Protein AF-B4NUX0-F1 (afdb_monomer_lite)

Sequence (87 aa):
MTTDQMKRRKKTRRTHVVETVKVRVIANLDQVGLVLTSRNRPIAEMNVKKFVSSLIIKSSYTEVNIGLKDIQVLDLNPHTIHKNVSY

R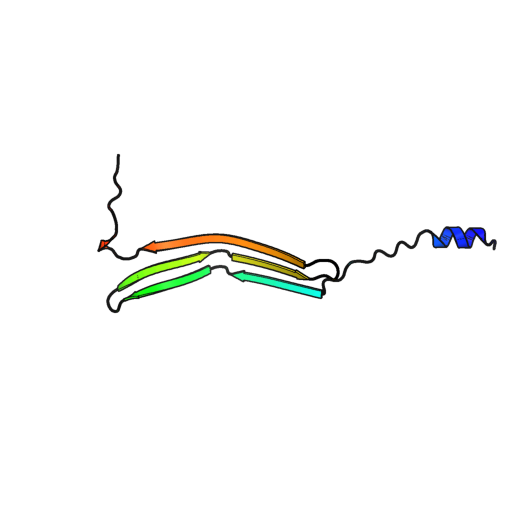adius of gyration: 28.95 Å; chains: 1; bounding box: 49×37×88 Å

Structure (mmCIF, N/CA/C/O backbone):
data_AF-B4NUX0-F1
#
_entry.id   AF-B4NUX0-F1
#
loop_
_atom_site.group_PDB
_atom_site.id
_atom_site.type_symbol
_atom_site.label_atom_id
_atom_site.label_alt_id
_atom_site.label_comp_id
_atom_site.label_asym_id
_atom_site.label_entity_id
_atom_site.label_seq_id
_atom_site.pdbx_PDB_ins_code
_atom_site.Cartn_x
_atom_site.Cartn_y
_atom_site.Cartn_z
_atom_site.occupancy
_atom_site.B_iso_or_equiv
_atom_site.auth_seq_id
_atom_site.auth_comp_id
_atom_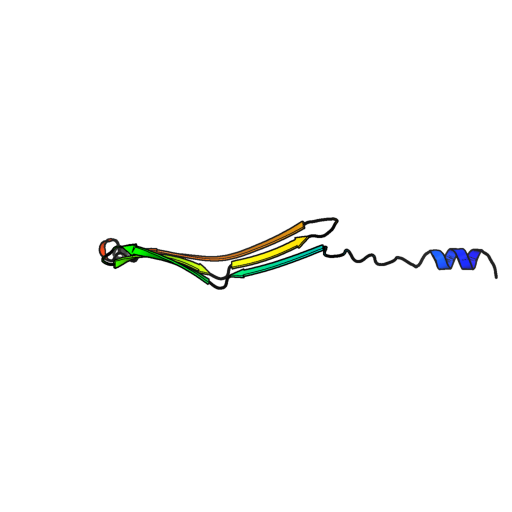site.auth_asym_id
_atom_site.auth_atom_id
_atom_site.pdbx_PDB_model_num
ATOM 1 N N . MET A 1 1 ? 26.858 4.444 -61.909 1.00 48.56 1 MET A N 1
ATOM 2 C CA . MET A 1 1 ? 26.204 5.132 -60.769 1.00 48.56 1 MET A CA 1
ATOM 3 C C . MET A 1 1 ? 27.294 5.730 -59.889 1.00 48.56 1 MET A C 1
ATOM 5 O O . MET A 1 1 ? 28.198 5.000 -59.512 1.00 48.56 1 MET A O 1
ATOM 9 N N . THR A 1 2 ? 27.279 7.043 -59.647 1.00 55.56 2 THR A N 1
ATOM 10 C CA . THR A 1 2 ? 28.374 7.777 -58.986 1.00 55.56 2 THR A CA 1
ATOM 11 C C . THR A 1 2 ? 28.333 7.667 -57.457 1.00 55.56 2 THR A C 1
ATOM 13 O O . THR A 1 2 ? 27.272 7.584 -56.835 1.00 55.56 2 THR A O 1
ATOM 16 N N . THR A 1 3 ? 29.516 7.674 -56.845 1.00 62.31 3 THR A N 1
ATOM 17 C CA . THR A 1 3 ? 29.799 7.495 -55.408 1.00 62.31 3 THR A CA 1
ATOM 18 C C . THR A 1 3 ? 29.094 8.499 -54.483 1.00 62.31 3 THR A C 1
ATOM 20 O O . THR A 1 3 ? 28.815 8.178 -53.325 1.00 62.31 3 THR A O 1
ATOM 23 N N . ASP A 1 4 ? 28.708 9.675 -54.984 1.00 59.81 4 ASP A N 1
ATOM 24 C CA . ASP A 1 4 ? 27.962 10.680 -54.212 1.00 59.81 4 ASP A CA 1
ATOM 25 C C . ASP A 1 4 ? 26.507 10.289 -53.911 1.00 59.81 4 ASP A C 1
ATOM 27 O O . ASP A 1 4 ? 25.970 10.631 -52.851 1.00 59.81 4 ASP A O 1
ATOM 31 N N . GLN A 1 5 ? 25.877 9.494 -54.783 1.00 57.12 5 GLN A N 1
ATOM 32 C CA . GLN A 1 5 ? 24.527 8.963 -54.552 1.00 57.12 5 GLN A CA 1
ATOM 33 C C . GLN A 1 5 ? 24.523 7.939 -53.399 1.00 57.12 5 GLN A C 1
ATOM 35 O O . GLN A 1 5 ? 23.571 7.875 -52.618 1.00 57.12 5 GLN A O 1
ATOM 40 N N . MET A 1 6 ? 25.621 7.189 -53.218 1.00 56.84 6 MET A N 1
ATOM 41 C CA . MET A 1 6 ? 25.803 6.274 -52.081 1.00 56.84 6 MET A CA 1
ATOM 42 C C . MET A 1 6 ? 26.027 7.019 -50.756 1.00 56.84 6 MET A C 1
ATOM 44 O O . MET A 1 6 ? 25.480 6.611 -49.728 1.00 56.84 6 MET A O 1
ATOM 48 N N . LYS A 1 7 ? 26.769 8.138 -50.762 1.00 54.22 7 LYS A N 1
ATOM 49 C CA . LYS A 1 7 ? 26.988 8.961 -49.555 1.00 54.22 7 LYS A CA 1
ATOM 50 C C . LYS A 1 7 ? 25.705 9.633 -49.061 1.00 54.22 7 LYS A C 1
ATOM 52 O O . LYS A 1 7 ? 25.466 9.651 -47.853 1.00 54.22 7 LYS A O 1
ATOM 57 N N . ARG A 1 8 ? 24.842 10.122 -49.963 1.00 52.69 8 ARG A N 1
ATOM 58 C CA . ARG A 1 8 ? 23.548 10.728 -49.582 1.00 52.69 8 ARG A CA 1
ATOM 59 C C . ARG A 1 8 ? 22.562 9.714 -48.997 1.00 52.69 8 ARG A C 1
ATOM 61 O O . ARG A 1 8 ? 21.876 10.035 -48.031 1.00 52.69 8 ARG A O 1
ATOM 68 N N . ARG A 1 9 ? 22.548 8.472 -49.493 1.00 52.44 9 ARG A N 1
ATOM 69 C CA . ARG A 1 9 ? 21.678 7.397 -48.970 1.00 52.44 9 ARG A CA 1
ATOM 70 C C . ARG A 1 9 ? 22.078 6.886 -47.581 1.00 52.44 9 ARG A C 1
ATOM 72 O O . ARG A 1 9 ? 21.249 6.310 -46.883 1.00 52.44 9 ARG A O 1
ATOM 79 N N . LYS A 1 10 ? 23.328 7.106 -47.158 1.00 51.03 10 LYS A N 1
ATOM 80 C CA . LYS A 1 10 ? 23.832 6.675 -45.842 1.00 51.03 10 LYS A CA 1
ATOM 81 C C . LYS A 1 10 ? 23.436 7.620 -44.698 1.00 51.03 10 LYS A C 1
ATOM 83 O O . LYS A 1 10 ? 23.546 7.238 -43.539 1.00 51.03 10 LYS A O 1
ATOM 88 N N . LYS A 1 11 ? 22.958 8.834 -45.005 1.00 53.59 11 LYS A N 1
ATOM 89 C CA . LYS A 1 11 ? 22.683 9.892 -44.013 1.00 53.59 11 LYS A CA 1
ATOM 90 C C . LYS A 1 11 ? 21.277 9.836 -43.387 1.00 53.59 11 LYS A C 1
ATOM 92 O O . LYS A 1 11 ? 20.989 10.621 -42.493 1.00 53.59 11 LYS A O 1
ATOM 97 N N . THR A 1 12 ? 20.407 8.918 -43.815 1.00 56.56 12 THR A N 1
ATOM 98 C CA . THR A 1 12 ? 18.972 8.924 -43.450 1.00 56.56 12 THR A CA 1
ATOM 99 C C . THR A 1 12 ? 18.440 7.627 -42.846 1.00 56.56 12 THR A C 1
ATOM 101 O O . THR A 1 12 ? 17.232 7.466 -42.710 1.00 56.56 12 THR A O 1
ATOM 104 N N . ARG A 1 13 ? 19.304 6.720 -42.386 1.00 60.16 13 ARG A N 1
ATOM 105 C CA . ARG A 1 13 ? 18.878 5.653 -41.466 1.00 60.16 13 ARG A CA 1
ATOM 106 C C . ARG A 1 13 ? 19.288 6.013 -40.045 1.00 60.16 13 ARG A C 1
ATOM 108 O O . ARG A 1 13 ? 20.187 5.406 -39.478 1.00 60.16 13 ARG A O 1
ATOM 115 N N . ARG A 1 14 ? 18.623 7.018 -39.464 1.00 63.28 14 ARG A N 1
ATOM 116 C CA . ARG A 1 14 ? 18.525 7.100 -38.001 1.00 63.28 14 ARG A CA 1
ATOM 117 C C . ARG A 1 14 ? 17.674 5.908 -37.582 1.00 63.28 14 ARG A C 1
ATOM 119 O O . ARG A 1 14 ? 16.453 5.956 -37.661 1.00 63.28 14 ARG A O 1
ATOM 126 N N . THR A 1 15 ? 18.324 4.803 -37.242 1.00 64.19 15 THR A N 1
ATOM 127 C CA . THR A 1 15 ? 17.673 3.702 -36.539 1.00 64.19 15 THR A CA 1
ATOM 128 C C . THR A 1 15 ? 17.079 4.283 -35.264 1.00 64.19 15 THR A C 1
ATOM 130 O O . THR A 1 15 ? 17.819 4.712 -34.381 1.00 64.19 15 THR A O 1
ATOM 133 N N . HIS A 1 16 ? 15.750 4.361 -35.197 1.00 65.62 16 HIS A N 1
ATOM 134 C CA . HIS A 1 16 ? 15.043 4.623 -33.952 1.00 65.62 16 HIS A CA 1
ATOM 135 C C . HIS A 1 16 ? 15.337 3.445 -33.023 1.00 65.62 16 HIS A C 1
ATOM 137 O O . HIS A 1 16 ? 14.713 2.392 -33.124 1.00 65.62 16 HIS A O 1
ATOM 143 N N . VAL A 1 17 ? 16.351 3.591 -32.172 1.00 72.25 17 VAL A N 1
ATOM 144 C CA . VAL A 1 17 ? 16.602 2.631 -31.101 1.00 72.25 17 VAL A CA 1
ATOM 145 C C . VAL A 1 17 ? 15.565 2.930 -30.031 1.00 72.25 17 VAL A C 1
ATOM 147 O O . VAL A 1 17 ? 15.672 3.917 -29.30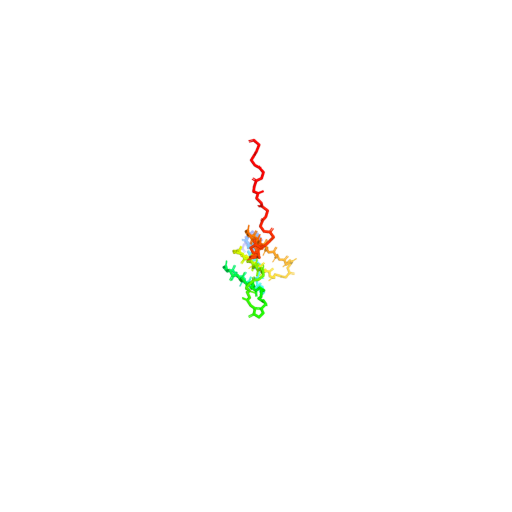8 1.00 72.25 17 VAL A O 1
ATOM 150 N N . VAL A 1 18 ? 14.513 2.116 -29.991 1.00 76.69 18 VAL A N 1
ATOM 151 C CA . VAL A 1 18 ? 13.561 2.136 -28.883 1.00 76.69 18 VAL A CA 1
ATOM 152 C C . VAL A 1 18 ? 14.234 1.440 -27.711 1.00 76.69 18 VAL A C 1
ATOM 154 O O . VAL A 1 18 ? 14.735 0.325 -27.844 1.00 76.69 18 VAL A O 1
ATOM 157 N N . GLU A 1 19 ? 14.283 2.113 -26.570 1.00 82.69 19 GLU A N 1
ATOM 158 C CA . GLU A 1 19 ? 14.854 1.528 -25.369 1.00 82.69 19 GLU A CA 1
ATOM 159 C C . GLU A 1 19 ? 13.949 0.413 -24.827 1.00 82.69 19 GLU A C 1
ATOM 161 O O . GLU A 1 19 ? 12.766 0.630 -24.552 1.00 82.69 19 GLU A O 1
ATOM 166 N N . THR A 1 20 ? 14.516 -0.781 -24.655 1.00 91.31 20 THR A N 1
ATOM 167 C CA . THR A 1 20 ? 13.796 -1.954 -24.150 1.00 91.31 20 THR A CA 1
ATOM 168 C C . THR A 1 20 ? 13.536 -1.839 -22.649 1.00 91.31 20 THR A C 1
ATOM 170 O O . THR A 1 20 ? 14.455 -1.620 -21.856 1.00 91.31 20 THR A O 1
ATOM 173 N N . VAL A 1 21 ? 12.286 -2.071 -22.243 1.00 94.62 21 VAL A N 1
ATOM 174 C CA . VAL A 1 21 ? 11.937 -2.320 -20.840 1.00 94.62 21 VAL A CA 1
ATOM 175 C C . VAL A 1 21 ? 12.389 -3.726 -20.470 1.00 94.62 21 VAL A C 1
ATOM 177 O O . VAL A 1 21 ? 11.913 -4.701 -21.045 1.00 94.62 21 VAL A O 1
ATOM 180 N N . LYS A 1 22 ? 13.312 -3.828 -19.513 1.00 95.62 22 LYS A N 1
ATOM 181 C CA . LYS A 1 22 ? 13.799 -5.115 -19.002 1.00 95.62 22 LYS A CA 1
ATOM 182 C C . LYS A 1 22 ? 12.811 -5.725 -18.020 1.00 95.62 22 LYS A C 1
ATOM 184 O O . LYS A 1 22 ? 12.563 -6.922 -18.0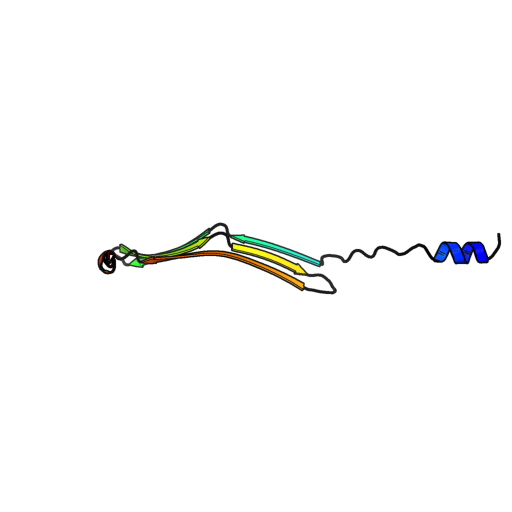63 1.00 95.62 22 LYS A O 1
ATOM 189 N N . VAL A 1 23 ? 12.256 -4.893 -17.138 1.00 96.81 23 VAL A N 1
ATOM 190 C CA . VAL A 1 23 ? 11.290 -5.313 -16.120 1.00 96.81 23 VAL A CA 1
ATOM 191 C C . VAL A 1 23 ? 10.215 -4.246 -15.978 1.00 96.81 23 VAL A C 1
ATOM 193 O O . VAL A 1 23 ? 10.520 -3.054 -15.917 1.00 96.81 23 VAL A O 1
ATOM 196 N N . ARG A 1 24 ? 8.959 -4.689 -15.893 1.00 96.31 24 ARG A N 1
ATOM 197 C CA . ARG A 1 24 ? 7.815 -3.863 -15.512 1.00 96.31 24 ARG A CA 1
ATOM 198 C C . ARG A 1 24 ? 7.035 -4.578 -14.420 1.00 96.31 24 ARG A C 1
ATOM 200 O O . ARG A 1 24 ? 6.570 -5.692 -14.641 1.00 96.31 24 ARG A O 1
ATOM 207 N N . VAL A 1 25 ? 6.869 -3.922 -13.278 1.00 97.50 25 VAL A N 1
ATOM 208 C CA . VAL A 1 25 ? 6.033 -4.402 -12.171 1.00 97.50 25 VAL A CA 1
ATOM 209 C C . VAL A 1 25 ? 4.950 -3.371 -11.899 1.00 97.50 25 VAL A C 1
ATOM 211 O O . VAL A 1 25 ? 5.213 -2.169 -11.910 1.00 97.50 25 VAL A O 1
ATOM 214 N N . ILE A 1 26 ? 3.728 -3.847 -11.675 1.00 96.56 26 ILE A N 1
ATOM 215 C CA . ILE A 1 26 ? 2.597 -3.043 -11.215 1.00 96.56 26 ILE A CA 1
ATOM 216 C C . ILE A 1 26 ? 2.037 -3.746 -9.985 1.00 96.56 26 ILE A C 1
ATOM 218 O O . ILE A 1 26 ? 1.723 -4.933 -10.046 1.00 96.56 26 ILE A O 1
ATOM 222 N N . ALA A 1 27 ? 1.924 -3.011 -8.886 1.00 94.75 27 ALA A N 1
ATOM 223 C CA . ALA A 1 27 ? 1.364 -3.491 -7.635 1.00 94.75 27 ALA A CA 1
ATOM 224 C C . ALA A 1 27 ? 0.315 -2.486 -7.162 1.00 94.75 27 ALA A C 1
ATOM 226 O O . ALA A 1 27 ? 0.642 -1.399 -6.692 1.00 94.75 27 ALA A O 1
ATOM 227 N N . ASN A 1 28 ? -0.953 -2.856 -7.312 1.00 94.62 28 ASN A N 1
ATOM 228 C CA . ASN A 1 28 ? -2.079 -2.053 -6.861 1.00 94.62 28 ASN A CA 1
ATOM 229 C C . ASN A 1 28 ? -2.768 -2.783 -5.715 1.00 94.62 28 ASN A C 1
ATOM 231 O O . ASN A 1 28 ? -3.084 -3.966 -5.827 1.00 94.62 28 ASN A O 1
ATOM 235 N N . LEU A 1 29 ? -3.004 -2.062 -4.629 1.00 93.69 29 LEU A N 1
ATOM 236 C CA . LEU A 1 29 ? -3.706 -2.534 -3.453 1.00 93.69 29 LEU A CA 1
ATOM 237 C C . LEU A 1 29 ? -4.922 -1.639 -3.233 1.00 93.69 29 LEU A C 1
ATOM 239 O O . LEU A 1 29 ? -4.806 -0.466 -2.870 1.00 93.69 29 LEU A O 1
ATOM 243 N N . ASP A 1 30 ? -6.102 -2.202 -3.482 1.00 93.69 30 ASP A N 1
ATOM 244 C CA . ASP A 1 30 ? -7.356 -1.465 -3.358 1.00 93.69 30 ASP A CA 1
ATOM 245 C C . ASP A 1 30 ? -7.647 -1.082 -1.911 1.00 93.69 30 ASP A C 1
ATOM 247 O O . ASP A 1 30 ? -7.905 0.089 -1.626 1.00 93.69 30 ASP A O 1
ATOM 251 N N . GLN A 1 31 ? -7.572 -2.052 -1.003 1.00 93.75 31 GLN A N 1
ATOM 252 C CA . GLN A 1 31 ? -7.672 -1.825 0.428 1.00 93.75 31 GLN A CA 1
ATOM 253 C C . GLN A 1 31 ? -6.999 -2.966 1.189 1.00 93.75 31 GLN A C 1
ATOM 255 O O . GLN A 1 31 ? -7.161 -4.134 0.841 1.00 93.75 31 GLN A O 1
ATOM 260 N N . VAL A 1 32 ? -6.283 -2.622 2.254 1.00 94.69 32 VAL A N 1
ATOM 261 C CA . VAL A 1 32 ? -5.896 -3.560 3.310 1.00 94.69 32 VAL A CA 1
ATOM 262 C C . VAL A 1 32 ? -6.266 -2.953 4.652 1.00 94.69 32 VAL A C 1
ATOM 264 O O . VAL A 1 32 ? -6.125 -1.746 4.852 1.00 94.69 32 VAL A O 1
ATOM 267 N N . GLY A 1 33 ? -6.766 -3.792 5.549 1.00 94.56 33 GLY A N 1
ATOM 268 C CA . GLY A 1 33 ? -7.170 -3.397 6.887 1.00 94.56 33 GLY A CA 1
ATOM 269 C C . GLY A 1 33 ? -6.512 -4.276 7.938 1.00 94.56 33 GLY A C 1
ATOM 270 O O . GLY A 1 33 ? -6.263 -5.460 7.706 1.00 94.56 33 GLY A O 1
ATOM 271 N N . LEU A 1 34 ? -6.252 -3.691 9.097 1.00 95.50 34 LEU A N 1
ATOM 272 C CA . LEU A 1 34 ? -5.863 -4.380 10.313 1.00 95.50 34 LEU A CA 1
ATOM 273 C C . LEU A 1 34 ? -6.829 -3.972 11.418 1.00 95.50 34 LEU A C 1
ATOM 275 O O . LEU A 1 34 ? -7.052 -2.787 11.649 1.00 95.50 34 LEU A O 1
ATOM 279 N N . VAL A 1 35 ? -7.371 -4.961 12.122 1.00 94.06 35 VAL A N 1
ATOM 280 C CA . VAL A 1 35 ? -8.217 -4.737 13.294 1.00 94.06 35 VAL A CA 1
ATOM 281 C C . VAL A 1 35 ? -7.487 -5.275 14.511 1.00 94.06 35 VAL A C 1
ATOM 283 O O . VAL A 1 35 ? -7.109 -6.445 14.556 1.00 94.06 35 VAL A O 1
ATOM 286 N N . LEU A 1 36 ? -7.297 -4.418 15.508 1.00 92.69 36 LEU A N 1
ATOM 287 C CA . LEU A 1 36 ? -6.768 -4.803 16.804 1.00 92.69 36 LEU A CA 1
ATOM 288 C C . LEU A 1 36 ? -7.932 -5.126 17.736 1.00 92.69 36 LEU A C 1
ATOM 290 O O . LEU A 1 36 ? -8.772 -4.270 18.016 1.00 92.69 36 LEU A O 1
ATOM 294 N N . THR A 1 37 ? -7.962 -6.348 18.259 1.00 92.31 37 THR A N 1
ATOM 295 C CA . THR A 1 37 ? -9.016 -6.820 19.163 1.00 92.31 37 THR A CA 1
ATOM 296 C C . THR A 1 37 ? -8.445 -7.300 20.492 1.00 92.31 37 THR A C 1
ATOM 298 O O . THR A 1 37 ? -7.421 -7.975 20.531 1.00 92.31 37 THR A O 1
ATOM 301 N N . SER A 1 38 ? -9.147 -7.011 21.584 1.00 89.12 38 SER A N 1
ATOM 302 C CA . SER A 1 38 ? -9.000 -7.709 22.867 1.00 89.12 38 SER A CA 1
ATOM 303 C C . SER A 1 38 ? -9.942 -8.917 22.932 1.00 89.12 38 SER A C 1
ATOM 305 O O . SER A 1 38 ? -10.820 -9.071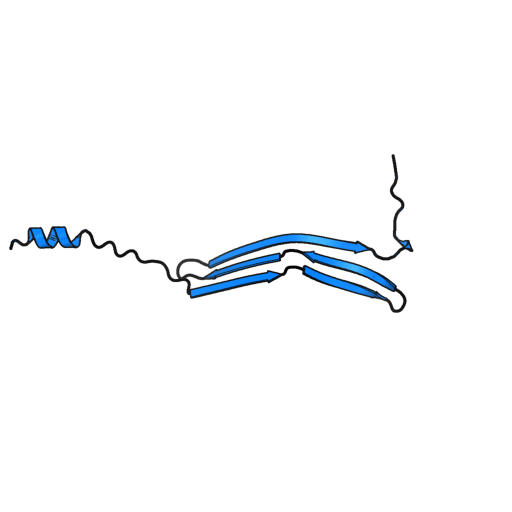 22.086 1.00 89.12 38 SER A O 1
ATOM 307 N N . ARG A 1 39 ? -9.836 -9.721 24.000 1.00 93.12 39 ARG A N 1
ATOM 308 C CA . ARG A 1 39 ? -10.768 -10.829 24.287 1.00 93.12 39 ARG A CA 1
ATOM 309 C C . ARG A 1 39 ? -12.240 -10.395 24.304 1.00 93.12 39 ARG A C 1
ATOM 311 O O . ARG A 1 39 ? -13.104 -11.190 23.958 1.00 93.12 39 ARG A O 1
ATOM 318 N N . ASN A 1 40 ? -12.519 -9.154 24.706 1.00 89.19 40 ASN A N 1
ATOM 319 C CA . ASN A 1 40 ? -13.884 -8.706 24.982 1.00 89.19 40 ASN A CA 1
ATOM 320 C C . ASN A 1 40 ? -14.417 -7.724 23.930 1.00 89.19 40 ASN A C 1
ATOM 322 O O . ASN A 1 40 ? -15.625 -7.516 23.869 1.00 89.19 40 ASN A O 1
ATOM 326 N N . ARG A 1 41 ? -13.539 -7.068 23.155 1.00 83.94 41 ARG A N 1
ATOM 327 C CA . ARG A 1 41 ? -13.926 -6.025 22.188 1.00 83.94 41 ARG A CA 1
ATOM 328 C C . ARG A 1 41 ? -12.821 -5.657 21.189 1.00 83.94 41 ARG A C 1
ATOM 330 O O . ARG A 1 41 ? -11.643 -5.786 21.544 1.00 83.94 41 ARG A O 1
ATOM 337 N N . PRO A 1 42 ? -13.169 -5.101 20.014 1.00 89.12 42 PRO A N 1
ATOM 338 C CA . PRO A 1 42 ? -12.232 -4.352 19.182 1.00 89.12 42 PRO A CA 1
ATOM 339 C C . PRO A 1 42 ? -11.703 -3.108 19.912 1.00 89.12 42 PRO A C 1
ATOM 341 O O . PRO A 1 42 ? -12.401 -2.495 20.718 1.00 89.12 42 PRO A O 1
ATOM 344 N N . ILE A 1 43 ? -10.440 -2.783 19.657 1.00 92.62 43 ILE A N 1
ATOM 345 C CA . ILE A 1 43 ? -9.719 -1.651 20.249 1.00 92.62 43 ILE A CA 1
ATOM 346 C C . ILE A 1 43 ? -9.501 -0.580 19.188 1.00 92.62 43 ILE A C 1
ATOM 348 O O . ILE A 1 43 ? -9.777 0.585 19.436 1.00 92.62 43 ILE A O 1
ATOM 352 N N . ALA A 1 44 ? -9.018 -0.972 18.011 1.00 92.50 44 ALA A N 1
ATOM 353 C CA . ALA A 1 44 ? -8.680 -0.038 16.951 1.00 92.50 44 ALA A CA 1
ATOM 354 C C . ALA A 1 44 ? -8.744 -0.709 15.581 1.00 92.50 44 ALA A C 1
ATOM 356 O O . ALA A 1 44 ? -8.630 -1.931 15.463 1.00 92.50 44 ALA A O 1
ATOM 357 N N . GLU A 1 45 ? -8.871 0.111 14.550 1.00 94.25 45 GLU A N 1
ATOM 358 C CA . GLU A 1 45 ? -8.812 -0.308 13.158 1.00 94.25 45 GLU A CA 1
ATOM 359 C C . GLU A 1 45 ? -7.875 0.616 12.380 1.00 94.25 45 GLU A C 1
ATOM 361 O O . GLU A 1 45 ? -7.889 1.834 12.552 1.00 94.25 45 GLU A O 1
ATOM 366 N N . MET A 1 46 ? -7.057 0.032 11.512 1.00 95.06 46 MET A N 1
ATOM 367 C CA . MET A 1 46 ? -6.200 0.744 10.576 1.00 95.06 46 MET A CA 1
ATOM 368 C C . MET A 1 46 ? -6.507 0.261 9.166 1.00 95.06 46 MET A C 1
ATOM 370 O O . MET A 1 46 ? -6.440 -0.932 8.896 1.00 95.06 46 MET A O 1
ATOM 374 N N . ASN A 1 47 ? -6.795 1.183 8.255 1.00 95.38 47 ASN A N 1
ATOM 375 C CA . ASN A 1 47 ? -7.040 0.888 6.851 1.00 95.38 47 ASN A CA 1
ATOM 376 C C . ASN A 1 47 ? -6.096 1.694 5.963 1.00 95.38 47 ASN A C 1
ATOM 378 O O . ASN A 1 47 ? -5.941 2.900 6.138 1.00 95.38 47 ASN A O 1
ATOM 382 N N . VAL A 1 48 ? -5.537 1.036 4.955 1.00 94.44 48 VAL A N 1
ATOM 383 C CA . VAL A 1 48 ? -4.810 1.663 3.850 1.00 94.44 48 VAL A CA 1
ATOM 384 C C . VAL A 1 48 ? -5.642 1.456 2.595 1.00 94.44 48 VAL A C 1
ATOM 386 O O . VAL A 1 48 ? -5.973 0.318 2.256 1.00 94.44 48 VAL A O 1
ATOM 389 N N . LYS A 1 49 ? -6.005 2.544 1.913 1.00 94.38 49 LYS A N 1
ATOM 390 C CA . LYS A 1 49 ? -6.876 2.505 0.731 1.00 94.38 49 LYS A CA 1
ATOM 391 C C . LYS A 1 49 ? -6.165 3.084 -0.484 1.00 94.38 49 LYS A C 1
ATOM 393 O O . LYS A 1 49 ? -5.511 4.124 -0.409 1.00 94.38 49 LYS A O 1
ATOM 398 N N . LYS A 1 50 ? -6.381 2.435 -1.630 1.00 93.94 50 LYS A N 1
ATOM 399 C CA . LYS A 1 50 ? -5.928 2.859 -2.961 1.00 93.94 50 LYS A CA 1
ATOM 400 C C . LYS A 1 50 ? -4.433 3.184 -2.978 1.00 93.94 50 LYS A C 1
ATOM 402 O O . LYS A 1 50 ? -4.028 4.309 -3.270 1.00 93.94 50 LYS A O 1
ATOM 407 N N . PHE A 1 51 ? -3.633 2.174 -2.658 1.00 94.94 51 PHE A N 1
ATOM 408 C CA . PHE A 1 51 ? -2.194 2.202 -2.868 1.00 94.94 51 PHE A CA 1
ATOM 409 C C . PHE A 1 51 ? -1.888 1.710 -4.284 1.00 94.94 51 PHE A C 1
ATOM 411 O O . PHE A 1 51 ? -2.340 0.643 -4.697 1.00 94.94 51 PHE A O 1
ATOM 418 N N . VAL A 1 52 ? -1.140 2.498 -5.043 1.00 95.38 52 VAL A N 1
ATOM 419 C CA . VAL A 1 52 ? -0.731 2.178 -6.411 1.00 95.38 52 VAL A CA 1
ATOM 420 C C . VAL A 1 52 ? 0.778 2.284 -6.503 1.00 95.38 52 VAL A C 1
ATOM 422 O O . VAL A 1 52 ? 1.377 3.248 -6.030 1.00 95.38 52 VAL A O 1
ATOM 425 N N . SER A 1 53 ? 1.413 1.294 -7.113 1.00 95.69 53 SER A N 1
ATOM 426 C CA . SER A 1 53 ? 2.851 1.302 -7.325 1.00 95.69 53 SER A CA 1
ATOM 427 C C . SER A 1 53 ? 3.205 0.721 -8.683 1.00 95.69 53 SER A C 1
ATOM 429 O O . SER A 1 53 ? 2.596 -0.240 -9.158 1.00 95.69 53 SER A O 1
ATOM 431 N N . SER A 1 54 ? 4.211 1.311 -9.320 1.00 96.88 54 SER A N 1
ATOM 432 C CA . SER A 1 54 ? 4.818 0.763 -10.522 1.00 96.88 54 SER A CA 1
ATOM 433 C C . SER A 1 54 ? 6.330 0.931 -10.498 1.00 96.88 54 SER A C 1
ATOM 435 O O . SER A 1 54 ? 6.856 1.909 -9.967 1.00 96.88 54 SER A O 1
ATOM 437 N N . LEU A 1 55 ? 7.010 -0.035 -11.101 1.00 97.50 55 LEU A N 1
ATOM 438 C CA . LEU A 1 55 ? 8.452 -0.066 -11.277 1.00 97.50 55 LEU A CA 1
ATOM 439 C C . LEU A 1 55 ? 8.743 -0.386 -12.741 1.00 97.50 55 LEU A C 1
ATOM 441 O O . LEU A 1 55 ? 8.252 -1.388 -13.271 1.00 97.50 55 LEU A O 1
ATOM 445 N N . ILE A 1 56 ? 9.560 0.443 -13.381 1.00 97.56 56 ILE A N 1
ATOM 446 C CA . ILE A 1 56 ? 10.070 0.214 -14.732 1.00 97.56 56 ILE A CA 1
ATOM 447 C C . ILE A 1 56 ? 11.592 0.227 -14.662 1.00 97.56 56 ILE A C 1
ATOM 449 O O . ILE A 1 56 ? 12.192 1.217 -14.257 1.00 97.56 56 ILE A O 1
ATOM 453 N N . ILE A 1 57 ? 12.219 -0.865 -15.090 1.00 97.56 57 ILE A N 1
ATOM 454 C CA . ILE A 1 57 ? 13.675 -0.965 -15.204 1.00 97.56 57 ILE A CA 1
ATOM 455 C C . ILE A 1 57 ? 14.037 -1.008 -16.681 1.00 97.56 57 ILE A C 1
ATOM 457 O O . ILE A 1 57 ? 13.601 -1.897 -17.424 1.00 97.56 57 ILE A O 1
ATOM 461 N N . LYS A 1 58 ? 14.877 -0.066 -17.095 1.00 96.06 58 LYS A N 1
ATOM 462 C CA . LYS A 1 58 ? 15.535 -0.049 -18.400 1.00 96.06 58 LYS A CA 1
ATOM 463 C C . LYS A 1 58 ? 17.047 -0.108 -18.214 1.00 96.06 58 LYS A C 1
ATOM 465 O O . LYS A 1 58 ? 17.553 -0.164 -17.098 1.00 96.06 58 LYS A O 1
ATOM 470 N N . SER A 1 59 ? 17.792 -0.157 -19.315 1.00 93.75 59 SER A N 1
ATOM 471 C CA . SER A 1 59 ? 19.257 -0.133 -19.233 1.00 93.75 59 SER A CA 1
ATOM 472 C C . SER A 1 59 ? 19.789 1.213 -18.750 1.00 93.75 59 SER A C 1
ATOM 474 O O . SER A 1 59 ? 20.820 1.224 -18.087 1.00 93.75 59 SER A O 1
ATOM 476 N N . SER A 1 60 ? 19.125 2.322 -19.093 1.00 94.12 60 SER A N 1
ATOM 477 C CA . SER A 1 60 ? 19.620 3.661 -18.754 1.00 94.12 60 SER A CA 1
ATOM 478 C C . SER A 1 60 ? 19.063 4.225 -17.448 1.00 94.12 60 SER A C 1
ATOM 480 O O . SER A 1 60 ? 19.715 5.069 -16.841 1.00 94.12 60 SER A O 1
ATOM 482 N N . TYR A 1 61 ? 17.896 3.764 -16.989 1.00 93.56 61 TYR A N 1
ATOM 483 C CA . TYR A 1 61 ? 17.298 4.240 -15.744 1.00 93.56 61 TYR A CA 1
ATOM 484 C C . TYR A 1 61 ? 16.326 3.237 -15.120 1.00 93.56 61 TYR A C 1
ATOM 486 O O . TYR A 1 61 ? 15.816 2.320 -15.773 1.00 93.56 61 TYR A O 1
ATOM 494 N N . THR A 1 62 ? 16.036 3.486 -13.846 1.00 96.38 62 THR A N 1
ATOM 495 C CA . THR A 1 62 ? 14.948 2.863 -13.096 1.00 96.38 62 THR A CA 1
ATOM 496 C C . THR A 1 62 ? 13.943 3.942 -12.721 1.00 96.38 62 THR A C 1
ATOM 498 O O . THR A 1 62 ? 14.318 4.973 -12.168 1.00 96.38 62 THR A O 1
ATOM 501 N N . GLU A 1 63 ? 12.673 3.706 -13.018 1.00 96.81 63 GLU A N 1
ATOM 502 C CA . GLU A 1 63 ? 11.562 4.583 -12.663 1.00 96.81 63 GLU A CA 1
ATOM 503 C C . GLU A 1 63 ? 10.681 3.888 -11.631 1.00 96.81 63 GLU A C 1
ATOM 505 O O . GLU A 1 63 ? 10.285 2.733 -11.810 1.00 96.81 63 GLU A O 1
ATOM 510 N N . VAL A 1 64 ? 10.387 4.602 -10.548 1.00 97.19 64 VAL A N 1
ATOM 511 C CA . VAL A 1 64 ? 9.538 4.137 -9.453 1.00 97.19 64 VAL A CA 1
ATOM 512 C C . VAL A 1 64 ? 8.432 5.160 -9.259 1.00 97.19 64 VAL A C 1
ATOM 514 O O . VAL A 1 64 ? 8.713 6.322 -8.982 1.00 97.19 64 VAL A O 1
ATOM 517 N N . ASN A 1 65 ? 7.181 4.718 -9.362 1.00 96.06 65 ASN A N 1
ATOM 518 C CA . ASN A 1 65 ? 6.018 5.530 -9.020 1.00 96.06 65 ASN A CA 1
ATOM 519 C C . ASN A 1 65 ? 5.284 4.865 -7.861 1.00 96.06 65 ASN A C 1
ATOM 521 O O . ASN A 1 65 ? 4.977 3.673 -7.923 1.00 96.06 65 ASN A O 1
ATOM 525 N N . ILE A 1 66 ? 5.001 5.632 -6.813 1.00 95.44 66 ILE A N 1
ATOM 526 C CA . ILE A 1 66 ? 4.254 5.185 -5.637 1.00 95.44 66 ILE A CA 1
ATOM 527 C C . ILE A 1 66 ? 3.214 6.256 -5.326 1.00 95.44 66 ILE A C 1
ATOM 529 O O . ILE A 1 66 ? 3.538 7.439 -5.253 1.00 95.44 66 ILE A O 1
ATOM 533 N N . GLY A 1 67 ? 1.967 5.836 -5.152 1.00 94.81 67 GLY A N 1
ATOM 534 C CA . GLY A 1 67 ? 0.852 6.692 -4.790 1.00 94.81 67 GLY A CA 1
ATOM 535 C C . GLY A 1 67 ? 0.035 6.052 -3.681 1.00 94.81 67 GLY A C 1
ATOM 536 O O . GLY A 1 67 ? -0.251 4.856 -3.714 1.00 94.81 67 GLY A O 1
ATOM 537 N N . LEU A 1 68 ? -0.353 6.860 -2.703 1.00 94.75 68 LEU A N 1
ATOM 538 C CA . LEU A 1 68 ? -1.230 6.454 -1.619 1.00 94.75 68 LEU A CA 1
ATOM 539 C C . LEU A 1 68 ? -2.321 7.501 -1.460 1.00 94.75 68 LEU A C 1
ATOM 541 O O . LEU A 1 68 ? -2.021 8.680 -1.288 1.00 94.75 68 LEU A O 1
ATOM 545 N N . LYS A 1 69 ? -3.580 7.068 -1.544 1.00 93.06 69 LYS A N 1
ATOM 546 C CA . LYS A 1 69 ? -4.714 7.980 -1.404 1.00 93.06 69 LYS A CA 1
ATOM 547 C C . LYS A 1 69 ? -5.018 8.296 0.054 1.00 93.06 69 LYS A C 1
ATOM 549 O O . LYS A 1 69 ? -5.233 9.457 0.375 1.00 93.06 69 LYS A O 1
ATOM 554 N N . ASP A 1 70 ? -5.124 7.265 0.890 1.00 90.50 70 ASP A N 1
ATOM 555 C CA . ASP A 1 70 ? -5.679 7.419 2.232 1.00 90.50 70 ASP A CA 1
ATOM 556 C C . ASP A 1 70 ? -5.139 6.371 3.213 1.00 90.50 70 ASP A C 1
ATOM 558 O O . ASP A 1 70 ? -5.020 5.183 2.881 1.00 90.50 70 ASP A O 1
ATOM 562 N N . ILE A 1 71 ? -4.850 6.836 4.429 1.00 92.88 71 ILE A N 1
ATOM 563 C CA . ILE A 1 71 ? -4.588 6.015 5.611 1.00 92.88 71 ILE A CA 1
ATOM 564 C C . ILE A 1 71 ? -5.572 6.468 6.680 1.00 92.88 71 ILE A C 1
ATOM 566 O O . ILE A 1 71 ? -5.554 7.621 7.107 1.00 92.88 71 ILE A O 1
ATOM 570 N N . GLN A 1 72 ? -6.382 5.535 7.157 1.00 93.12 72 GLN A N 1
ATOM 571 C CA . GLN A 1 72 ? -7.361 5.782 8.199 1.00 93.12 72 GLN A CA 1
ATOM 572 C C . GLN A 1 72 ? -6.995 4.983 9.445 1.00 93.12 72 GLN A C 1
ATOM 574 O O . GLN A 1 72 ? -6.779 3.776 9.364 1.00 93.12 72 GLN A O 1
ATOM 579 N N . VAL A 1 73 ? -6.966 5.652 10.595 1.00 92.44 73 VAL A N 1
ATOM 580 C CA . VAL A 1 73 ? -6.832 5.018 11.910 1.00 92.44 73 VAL A CA 1
ATOM 581 C C . VAL A 1 73 ? -8.040 5.413 12.743 1.00 92.44 73 VAL A C 1
ATOM 583 O O . VAL A 1 73 ? -8.333 6.600 12.883 1.00 92.44 73 VAL A O 1
ATOM 586 N N . LEU A 1 74 ? -8.751 4.420 13.262 1.00 91.06 74 LEU A N 1
ATOM 587 C CA . LEU A 1 74 ? -9.945 4.594 14.077 1.00 91.06 74 LEU A CA 1
ATOM 588 C C . LEU A 1 74 ? -9.702 3.998 15.460 1.00 91.06 74 LEU A C 1
ATOM 590 O O . LEU A 1 74 ? -9.321 2.832 15.580 1.00 91.06 74 LEU A O 1
ATOM 594 N N . ASP A 1 75 ? -9.958 4.794 16.496 1.00 89.62 75 ASP A N 1
ATOM 595 C CA . ASP A 1 75 ? -10.144 4.280 17.850 1.00 89.62 75 ASP A CA 1
ATOM 596 C C . ASP A 1 75 ? -11.573 3.735 17.964 1.00 89.62 75 ASP A C 1
ATOM 598 O O . ASP A 1 75 ? -12.547 4.455 17.737 1.00 89.62 75 ASP A O 1
ATOM 602 N N . LEU A 1 76 ? -11.690 2.446 18.276 1.00 88.06 76 LEU A N 1
ATOM 603 C CA . LEU A 1 76 ? -12.969 1.753 18.428 1.00 88.06 76 LEU A CA 1
ATOM 604 C C . LEU A 1 76 ? -13.359 1.589 19.902 1.00 88.06 76 LEU A C 1
ATOM 606 O O . LEU A 1 76 ? -14.398 0.997 20.201 1.00 88.06 76 LEU A O 1
ATOM 610 N N . ASN A 1 77 ? -12.545 2.079 20.841 1.00 85.19 77 ASN A N 1
ATOM 611 C CA . ASN A 1 77 ? -12.840 1.977 22.259 1.00 85.19 77 ASN A CA 1
ATOM 612 C C . ASN A 1 77 ? -13.879 3.037 22.683 1.00 85.19 77 ASN A C 1
ATOM 614 O O . ASN A 1 77 ? -13.578 4.228 22.725 1.00 85.19 77 ASN A O 1
ATOM 618 N N . PRO A 1 78 ? -15.090 2.632 23.109 1.00 80.88 78 PRO A N 1
ATOM 619 C CA . PRO A 1 78 ? -16.160 3.578 23.435 1.00 80.88 78 PRO A CA 1
ATOM 620 C C . PRO A 1 78 ? -15.855 4.454 24.660 1.00 80.88 78 PRO A C 1
ATOM 622 O O . PRO A 1 78 ? -16.472 5.498 24.839 1.00 80.88 78 PRO A O 1
ATOM 625 N N . HIS A 1 79 ? -14.900 4.047 25.501 1.00 81.00 79 HIS A N 1
ATOM 626 C CA . HIS A 1 79 ? -14.522 4.776 26.714 1.00 81.00 79 HIS A CA 1
ATOM 627 C C . HIS A 1 79 ? -13.531 5.919 26.455 1.00 81.00 79 HIS A C 1
ATOM 629 O O . HIS A 1 79 ? -13.317 6.741 27.341 1.00 81.00 79 HIS A O 1
ATOM 635 N N . THR A 1 80 ? -12.909 5.958 25.276 1.00 74.56 80 THR A N 1
ATOM 636 C CA . THR A 1 80 ? -11.943 6.996 24.873 1.00 74.56 80 THR A CA 1
ATOM 637 C C . THR A 1 80 ? -12.518 7.942 23.818 1.00 74.56 80 THR A C 1
ATOM 639 O O . THR A 1 80 ? -11.837 8.869 23.388 1.00 74.56 80 THR A O 1
ATOM 642 N N . ILE A 1 81 ? -13.797 7.779 23.450 1.00 71.31 81 ILE A N 1
ATOM 643 C CA . ILE A 1 81 ? -14.507 8.722 22.582 1.00 71.31 81 ILE A CA 1
ATOM 644 C C . ILE A 1 81 ? -14.704 10.039 23.342 1.00 71.31 81 ILE A C 1
ATOM 646 O O . ILE A 1 81 ? -15.557 10.159 24.225 1.00 71.31 81 ILE A O 1
ATOM 650 N N . HIS A 1 82 ? -13.912 11.047 22.988 1.00 65.00 82 HIS A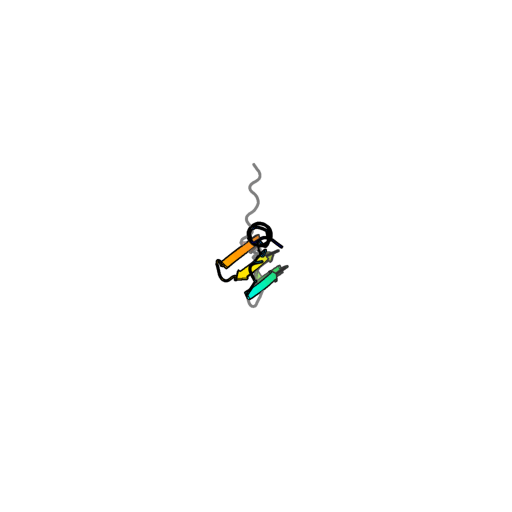 N 1
ATOM 651 C CA . HIS A 1 82 ? -14.083 12.401 23.498 1.00 65.00 82 HIS A CA 1
ATOM 652 C C . HIS A 1 82 ? -15.350 13.031 22.898 1.00 65.00 82 HIS A C 1
ATOM 654 O O . HIS A 1 82 ? -15.575 12.973 21.690 1.00 65.00 82 HIS A O 1
ATOM 660 N N . LYS A 1 83 ? -16.190 13.650 23.738 1.00 66.38 83 LYS A N 1
ATOM 661 C CA . LYS A 1 83 ? -17.328 14.447 23.257 1.00 66.38 83 LYS A CA 1
ATOM 662 C C . LYS A 1 83 ? -16.786 15.621 22.441 1.00 66.38 83 LYS A C 1
ATOM 664 O O . LYS A 1 83 ? -15.904 16.329 22.923 1.00 66.38 83 LYS A O 1
ATOM 669 N N . ASN A 1 84 ? -17.326 15.843 21.243 1.00 60.53 84 ASN A N 1
ATOM 670 C CA . ASN A 1 84 ? -17.007 17.033 20.458 1.00 60.53 84 ASN A CA 1
ATOM 671 C C . ASN A 1 84 ? -17.303 18.279 21.301 1.00 60.53 84 ASN A C 1
ATOM 673 O O . ASN A 1 84 ? -18.447 18.496 21.707 1.00 60.53 84 ASN A O 1
ATOM 677 N N . VAL A 1 85 ? -16.277 19.085 21.578 1.00 56.38 85 VAL A N 1
ATOM 678 C CA . VAL A 1 85 ? -16.466 20.411 22.169 1.00 56.38 85 VAL A CA 1
ATOM 679 C C . VAL A 1 85 ? -17.108 21.266 21.080 1.00 56.38 85 VAL A C 1
ATOM 681 O O . VAL A 1 85 ? -16.461 21.610 20.096 1.00 56.38 85 VAL A O 1
ATOM 684 N N . SER A 1 86 ? -18.410 21.514 21.205 1.00 50.34 86 SER A N 1
ATOM 685 C CA . SER A 1 86 ? -19.119 22.466 20.347 1.00 50.34 86 SER A CA 1
ATOM 686 C C . SER A 1 86 ? -18.898 23.852 20.950 1.00 50.34 86 SER A C 1
ATOM 688 O O . SER A 1 86 ? -19.266 24.058 22.107 1.00 50.34 86 SER A O 1
ATOM 690 N N . TYR A 1 87 ? -18.229 24.737 20.209 1.00 48.62 87 TYR A N 1
ATOM 691 C CA . TYR A 1 87 ? -18.133 26.167 20.523 1.00 48.62 87 TYR A CA 1
ATOM 692 C C . TYR A 1 87 ? -19.382 26.899 20.038 1.00 48.62 87 TYR A C 1
ATOM 694 O O . TYR A 1 87 ? -19.902 26.503 18.968 1.00 48.62 87 TYR A O 1
#

pLDDT: mean 83.23, std 16.18, range [48.56, 97.56]

Secondary structure (DSSP, 8-state):
--HHHHHHHTTS-----PPPEEEEEEEEEEEEEEEEE-SSSEEEEEEEEEEEEEEEEESS-EEEEEEEEEEEEEE--TTS-PPP---

Foldseek 3Di:
DDPVVVVVVVPPPPPPPDFDFPDKDKDWDQKDKDWDADPVGTFKMKMWGTWIWMWTDTPVDIDIDTDGDDIDIDGPDPVPDDDPPDD

Organism: Drosophila simulans (NCBI:txid7240)